Protein AF-A0A834X179-F1 (afdb_monomer)

Sequence (127 aa):
MIPSTNSPSVPFFPQCVNWLLDNQLFDGSWGLPDCHPLLLKDALLSTSACVLALKQWGLGEEQINRGLRFIESNIASAYDENQHSPIGFDIVFPSLVESLQSLGINLSLGATSLEAMIYKREMEIRR

Nearest PDB structures (foldseek):
  7wat-assembly1_B  TM=8.985E-01  e=4.724E-07  Selaginella moellendorffii
  7y47-assembly1_B  TM=8.924E-01  e=1.193E-06  Selaginella moellendorffii
  5cwb-assembly1_A  TM=2.627E-01  e=9.469E-01  synthetic construct
  6vfi-assembly1_A  TM=3.237E-01  e=3.256E+00  synthetic construct

Mean predicted aligned error: 3.5 Å

Foldseek 3Di:
DDADPVDNLHHPCVVVLVCLLVQQDPQLWDDDPPDDPLAVLVRLLRLLVSLLVCLSNVHDPVSNVSSLVSCLVCVVSLVDPSRDHDPCSLQRVLVSQVSCVVSVRHHPDDPVRSVVSVVSNVVVVVD

Radius of gyration: 14.83 Å; Cα contacts (8 Å, |Δi|>4): 139; chains: 1; bounding box: 35×31×38 Å

pLDDT: mean 93.31, std 5.03, range [73.06, 98.62]

InterPro domains:
  IPR008930 Terpenoid cyclases/protein prenyltransferase alpha-alpha toroid [SSF48239] (9-76)
  IPR050148 Terpene synthase-like [PTHR31739] (1-127)

Structure (mmCIF, N/CA/C/O backbone):
data_AF-A0A834X179-F1
#
_entry.id   AF-A0A834X179-F1
#
loop_
_atom_site.group_PDB
_atom_site.id
_atom_site.type_symbol
_atom_site.label_atom_id
_atom_site.label_alt_id
_atom_site.label_comp_id
_atom_site.label_asym_id
_atom_site.label_entity_id
_atom_site.label_seq_id
_atom_site.pdbx_PDB_ins_code
_atom_site.Cartn_x
_atom_site.Cartn_y
_atom_site.Cartn_z
_atom_site.occupancy
_atom_site.B_iso_or_equiv
_atom_site.auth_seq_id
_atom_site.auth_comp_id
_atom_site.auth_asym_id
_atom_site.auth_atom_id
_atom_site.pdbx_PDB_model_num
ATOM 1 N N . MET A 1 1 ? 12.853 -0.694 -2.573 1.00 88.81 1 MET A N 1
ATOM 2 C CA . MET A 1 1 ? 12.816 -1.029 -4.016 1.00 88.81 1 MET A CA 1
ATOM 3 C C . MET A 1 1 ? 14.235 -0.949 -4.544 1.00 88.81 1 MET A C 1
ATOM 5 O O . MET A 1 1 ? 14.906 0.018 -4.215 1.00 88.81 1 MET A O 1
ATOM 9 N N . ILE A 1 2 ? 14.719 -1.969 -5.257 1.00 94.06 2 ILE A N 1
ATOM 10 C CA . ILE A 1 2 ? 16.140 -2.071 -5.634 1.00 94.06 2 ILE A CA 1
ATOM 11 C C . ILE A 1 2 ? 16.257 -1.917 -7.157 1.00 94.06 2 ILE A C 1
ATOM 13 O O . ILE A 1 2 ? 15.738 -2.782 -7.866 1.00 94.06 2 ILE A O 1
ATOM 17 N N . PRO A 1 3 ? 16.885 -0.842 -7.665 1.00 94.69 3 PRO A N 1
ATOM 18 C CA . PRO A 1 3 ? 17.102 -0.651 -9.095 1.00 94.69 3 PRO A CA 1
ATOM 19 C C . PRO A 1 3 ? 18.199 -1.561 -9.642 1.00 94.69 3 PRO A C 1
ATOM 21 O O . PRO A 1 3 ? 19.140 -1.925 -8.936 1.00 94.69 3 PRO A O 1
ATOM 24 N N . SER A 1 4 ? 18.083 -1.911 -10.920 1.00 94.50 4 SER A N 1
ATOM 25 C CA . SER A 1 4 ? 19.128 -2.606 -11.662 1.00 94.50 4 SER A CA 1
ATOM 26 C C . SER A 1 4 ? 20.391 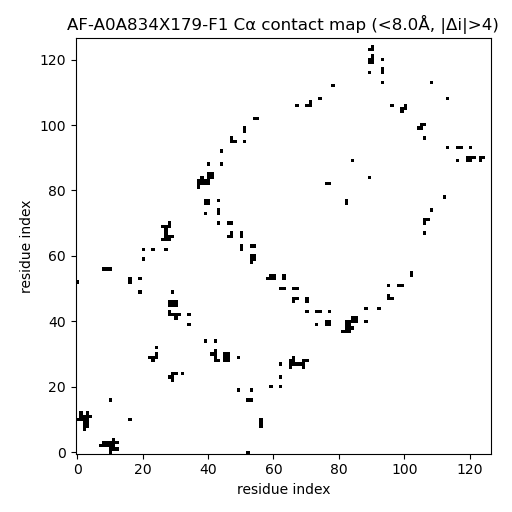-1.747 -11.742 1.00 94.50 4 SER A C 1
ATOM 28 O O . SER A 1 4 ? 20.321 -0.532 -11.927 1.00 94.50 4 SER A O 1
ATOM 30 N N . THR A 1 5 ? 21.563 -2.383 -11.675 1.00 93.19 5 THR A N 1
ATOM 31 C CA . THR A 1 5 ? 22.857 -1.701 -11.854 1.00 93.19 5 THR A CA 1
ATOM 32 C C . THR A 1 5 ? 23.014 -1.114 -13.254 1.00 93.19 5 THR A C 1
ATOM 34 O O . THR A 1 5 ? 23.768 -0.164 -13.438 1.00 93.19 5 THR A O 1
ATOM 37 N N . ASN A 1 6 ? 22.305 -1.678 -14.236 1.00 90.81 6 ASN A N 1
ATOM 38 C CA . ASN A 1 6 ? 22.414 -1.297 -15.643 1.00 90.81 6 ASN A CA 1
ATOM 39 C C . ASN A 1 6 ? 21.366 -0.252 -16.050 1.00 90.81 6 ASN A C 1
ATOM 41 O O . ASN A 1 6 ? 21.575 0.472 -17.019 1.00 90.81 6 ASN A O 1
ATOM 45 N N . SER A 1 7 ? 20.233 -0.186 -15.341 1.00 90.56 7 SER A N 1
ATOM 46 C CA . SER A 1 7 ? 19.175 0.791 -15.601 1.00 90.56 7 SER A CA 1
ATOM 47 C C . SER A 1 7 ? 18.391 1.115 -14.323 1.00 90.56 7 SER A C 1
ATOM 49 O O . SER A 1 7 ? 17.695 0.238 -13.803 1.00 90.56 7 SER A O 1
ATOM 51 N N . PRO A 1 8 ? 18.420 2.372 -13.842 1.00 89.62 8 PRO A N 1
ATOM 52 C CA . PRO A 1 8 ? 17.687 2.785 -12.646 1.00 89.62 8 PRO A CA 1
ATOM 53 C C . PRO A 1 8 ? 16.164 2.643 -12.741 1.00 89.62 8 PRO A C 1
ATOM 55 O O . PRO A 1 8 ? 15.496 2.612 -11.712 1.00 89.62 8 PRO A O 1
ATOM 58 N N . SER A 1 9 ? 15.612 2.563 -13.955 1.00 88.25 9 SER A N 1
ATOM 59 C CA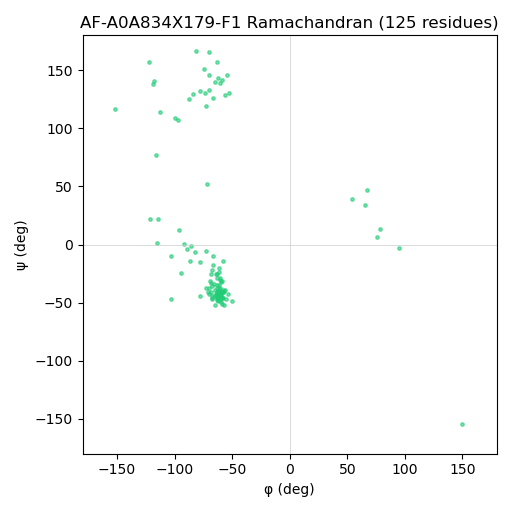 . SER A 1 9 ? 14.171 2.431 -14.205 1.00 88.25 9 SER A CA 1
ATOM 60 C C . SER A 1 9 ? 13.663 0.988 -14.183 1.00 88.25 9 SER A C 1
ATOM 62 O O . SER A 1 9 ? 12.472 0.761 -14.373 1.00 88.25 9 SER A O 1
ATOM 64 N N . VAL A 1 10 ? 14.544 0.007 -13.972 1.00 92.38 10 VAL A N 1
ATOM 65 C CA . VAL A 1 10 ? 14.204 -1.421 -14.012 1.00 92.38 10 VAL A CA 1
ATOM 66 C C . VAL A 1 10 ? 14.482 -2.049 -12.645 1.00 92.38 10 VAL A C 1
ATOM 68 O O . VAL A 1 10 ? 15.531 -1.766 -12.059 1.00 92.38 10 VAL A O 1
ATOM 71 N N . PRO A 1 11 ? 13.604 -2.926 -12.126 1.00 95.88 11 PRO A N 1
ATOM 72 C CA . PRO A 1 11 ? 13.870 -3.639 -10.882 1.00 95.88 11 PRO A CA 1
ATOM 73 C C . PRO A 1 11 ? 15.06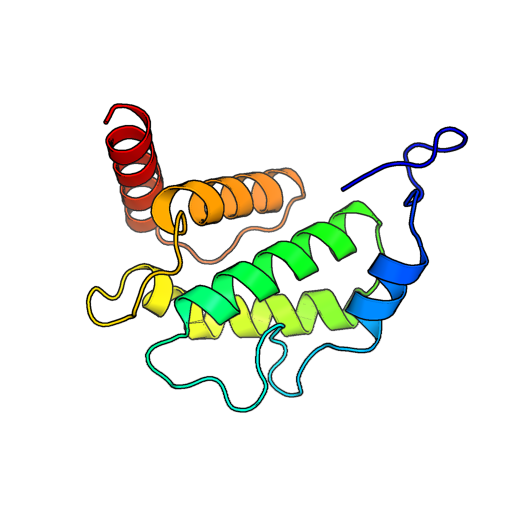4 -4.589 -11.028 1.00 95.88 11 PRO A C 1
ATOM 75 O O . PRO A 1 11 ? 15.188 -5.308 -12.016 1.00 95.88 11 PRO A O 1
ATOM 78 N N . PHE A 1 12 ? 15.912 -4.657 -10.000 1.00 96.56 12 PHE A N 1
ATOM 79 C CA . PHE A 1 12 ? 16.983 -5.657 -9.921 1.00 96.56 12 PHE A CA 1
ATOM 80 C C . PHE A 1 12 ? 16.421 -7.085 -9.803 1.00 96.56 12 PHE A C 1
ATOM 82 O O . PHE A 1 12 ? 16.991 -8.028 -10.343 1.00 96.56 12 PHE A O 1
ATOM 89 N N . PHE A 1 13 ? 15.278 -7.234 -9.124 1.00 96.31 13 PHE A N 1
ATOM 90 C CA . PHE A 1 13 ? 14.572 -8.504 -8.928 1.00 96.31 13 PHE A CA 1
ATOM 91 C C . PHE A 1 13 ? 13.193 -8.471 -9.616 1.00 96.31 13 PHE A C 1
ATOM 93 O O . PHE A 1 13 ? 12.177 -8.278 -8.939 1.00 96.31 13 PHE A O 1
ATOM 100 N N . PRO A 1 14 ? 13.119 -8.620 -10.953 1.00 95.00 14 PRO A N 1
ATOM 101 C CA . PRO A 1 14 ? 11.859 -8.533 -11.699 1.00 95.00 14 PRO A CA 1
ATOM 102 C C . PRO A 1 14 ? 10.826 -9.582 -11.266 1.00 95.00 14 PRO A C 1
ATOM 104 O O . PRO A 1 14 ? 9.631 -9.304 -11.266 1.00 95.00 14 PRO A O 1
ATOM 107 N N . GLN A 1 15 ? 11.269 -10.754 -10.810 1.00 97.25 15 GLN A N 1
ATOM 108 C CA . GLN A 1 15 ? 10.399 -11.810 -10.295 1.00 97.25 15 GLN A CA 1
ATOM 109 C C . GLN A 1 15 ? 9.566 -11.369 -9.083 1.00 97.25 15 GLN A C 1
ATOM 111 O O . GLN A 1 15 ? 8.428 -11.804 -8.943 1.00 97.25 15 GLN A O 1
ATOM 116 N N . CYS A 1 16 ? 10.091 -10.474 -8.238 1.00 97.44 16 CYS A N 1
ATOM 117 C CA . CYS A 1 16 ? 9.333 -9.945 -7.105 1.00 97.44 16 CYS A CA 1
ATOM 118 C C . CYS A 1 16 ? 8.206 -9.027 -7.585 1.00 97.44 16 CYS A C 1
ATOM 120 O O . CYS A 1 16 ? 7.122 -9.046 -7.019 1.00 97.44 16 CYS A O 1
ATOM 122 N N . VAL A 1 17 ? 8.448 -8.244 -8.641 1.00 97.00 17 VAL A N 1
ATOM 123 C CA . VAL A 1 17 ? 7.425 -7.365 -9.225 1.00 97.00 17 VAL A CA 1
ATOM 124 C C . VAL A 1 17 ? 6.357 -8.185 -9.945 1.00 97.00 17 VAL A C 1
ATOM 126 O O . VAL A 1 17 ? 5.175 -7.916 -9.764 1.00 97.00 17 VAL A O 1
ATOM 129 N N . ASN A 1 18 ? 6.749 -9.230 -10.678 1.00 97.88 18 ASN A N 1
ATOM 130 C CA . ASN A 1 18 ? 5.796 -10.163 -11.285 1.00 97.88 18 ASN A CA 1
ATOM 131 C C . ASN A 1 18 ? 4.921 -10.836 -10.222 1.00 97.88 18 ASN A C 1
ATOM 133 O O . ASN A 1 18 ? 3.708 -10.894 -10.376 1.00 97.88 18 ASN A O 1
ATOM 137 N N . TRP A 1 19 ? 5.509 -11.243 -9.092 1.00 98.19 19 TRP A N 1
ATOM 138 C CA . TRP A 1 19 ? 4.733 -11.788 -7.982 1.00 98.19 19 TRP A CA 1
ATOM 139 C C . TRP A 1 19 ? 3.669 -10.799 -7.483 1.00 98.19 19 TRP A C 1
ATOM 141 O O . TRP A 1 19 ? 2.533 -11.206 -7.255 1.00 98.19 19 TRP A O 1
ATOM 151 N N . LEU A 1 20 ? 3.982 -9.500 -7.380 1.00 98.12 20 LEU A N 1
ATOM 152 C CA . LEU A 1 20 ? 2.980 -8.490 -7.015 1.00 98.12 20 LEU A CA 1
ATOM 153 C C . LEU A 1 20 ? 1.822 -8.438 -8.018 1.00 98.12 20 LEU A C 1
ATOM 155 O O . LEU A 1 20 ? 0.670 -8.379 -7.595 1.00 98.12 20 LEU A O 1
ATOM 159 N N . LEU A 1 21 ? 2.120 -8.478 -9.320 1.00 98.31 21 LEU A N 1
ATOM 160 C CA . LEU A 1 21 ? 1.109 -8.449 -10.382 1.00 98.31 21 LEU A CA 1
ATOM 161 C C . LEU A 1 21 ? 0.166 -9.659 -10.313 1.00 98.31 21 LEU A C 1
ATOM 163 O O . LEU A 1 21 ? -1.042 -9.498 -10.480 1.00 98.31 21 LEU A O 1
ATOM 167 N N . ASP A 1 22 ? 0.712 -10.838 -10.013 1.00 98.12 22 ASP A N 1
ATOM 168 C CA . ASP A 1 22 ? -0.019 -12.108 -10.057 1.00 98.12 22 ASP A CA 1
ATOM 169 C C . ASP A 1 22 ? -0.774 -12.443 -8.755 1.00 98.12 22 ASP A C 1
ATOM 171 O O . ASP A 1 22 ? -1.608 -13.347 -8.749 1.00 98.12 22 ASP A O 1
ATOM 175 N N . ASN A 1 23 ? -0.494 -11.747 -7.643 1.00 97.88 23 ASN A N 1
ATOM 176 C CA . ASN A 1 23 ? -0.979 -12.125 -6.302 1.00 97.88 23 ASN A CA 1
ATOM 177 C C . ASN A 1 23 ? -1.836 -11.045 -5.614 1.00 97.88 23 ASN A C 1
ATOM 179 O O . ASN A 1 23 ? -1.962 -11.045 -4.389 1.00 97.88 23 ASN A O 1
ATOM 183 N N . GLN A 1 24 ? -2.438 -10.127 -6.377 1.00 98.50 24 GLN A N 1
ATOM 184 C CA . GLN A 1 24 ? -3.453 -9.221 -5.829 1.00 98.50 24 GLN A CA 1
ATOM 185 C C . GLN A 1 24 ? -4.740 -9.991 -5.503 1.00 98.50 24 GLN A C 1
ATOM 187 O O . GLN A 1 24 ? -5.256 -10.735 -6.341 1.00 98.50 24 GLN A O 1
ATOM 192 N N . LEU A 1 25 ? -5.307 -9.765 -4.318 1.00 97.94 25 LEU A N 1
ATOM 193 C CA . LEU A 1 25 ? -6.575 -10.368 -3.911 1.00 97.94 25 LEU A CA 1
ATOM 194 C C . LEU A 1 25 ? -7.758 -9.790 -4.703 1.00 97.94 25 LEU A C 1
ATOM 196 O O . LEU A 1 25 ? -7.660 -8.769 -5.392 1.00 97.94 25 LEU A O 1
ATOM 200 N N . PHE A 1 26 ? -8.908 -10.464 -4.637 1.00 96.19 26 PHE A N 1
ATOM 201 C CA . PHE A 1 26 ? -10.099 -10.077 -5.401 1.00 96.19 26 PHE A CA 1
ATOM 202 C C . PHE A 1 26 ? -10.617 -8.678 -5.025 1.00 96.19 26 PHE A C 1
ATOM 204 O O . PHE A 1 26 ? -10.985 -7.898 -5.906 1.00 96.19 26 PHE A O 1
ATOM 211 N N . ASP A 1 27 ? -10.558 -8.328 -3.742 1.00 95.88 27 ASP A N 1
ATOM 212 C CA . ASP A 1 27 ? -10.954 -7.020 -3.208 1.00 95.88 27 ASP A CA 1
ATOM 213 C C . ASP A 1 27 ? -9.974 -5.879 -3.549 1.00 95.88 27 ASP A C 1
ATOM 215 O O . ASP A 1 27 ? -10.271 -4.714 -3.292 1.00 95.88 27 ASP A O 1
ATOM 219 N N . GLY A 1 28 ? -8.834 -6.198 -4.172 1.00 97.69 28 GLY A N 1
ATOM 220 C CA . GLY A 1 28 ? -7.793 -5.245 -4.551 1.00 97.69 28 GLY A CA 1
ATOM 221 C C . GLY A 1 28 ? -6.654 -5.115 -3.539 1.00 97.69 28 GLY A C 1
ATOM 222 O O . GLY A 1 28 ? -5.689 -4.404 -3.821 1.00 97.69 28 GLY A O 1
ATOM 223 N N . SER A 1 29 ? -6.717 -5.797 -2.398 1.00 98.00 29 SER A N 1
ATOM 224 C CA . SER A 1 29 ? -5.651 -5.762 -1.398 1.00 98.00 29 SER A CA 1
ATOM 225 C C . SER A 1 29 ? -4.488 -6.708 -1.720 1.00 98.00 29 SER A C 1
ATOM 227 O O . SER A 1 29 ? -4.580 -7.594 -2.575 1.00 98.00 29 SER A O 1
ATOM 229 N N . TRP A 1 30 ? -3.376 -6.518 -1.009 1.00 98.06 30 TRP A N 1
ATOM 230 C CA . TRP A 1 30 ? -2.342 -7.534 -0.814 1.00 98.06 30 TRP A CA 1
ATOM 231 C C . TRP A 1 30 ? -2.234 -7.841 0.674 1.00 98.06 30 TRP A C 1
ATOM 233 O O . TRP A 1 30 ? -2.295 -6.934 1.503 1.00 98.06 30 TRP A O 1
ATOM 243 N N . GLY A 1 31 ? -2.039 -9.114 1.001 1.00 93.56 31 GLY A N 1
ATOM 244 C CA . GLY A 1 31 ? -1.949 -9.596 2.373 1.00 93.56 31 GLY A CA 1
ATOM 245 C C . GLY A 1 31 ? -2.453 -11.028 2.475 1.00 93.56 31 GLY A C 1
ATOM 246 O O . GLY A 1 31 ? -2.423 -11.783 1.500 1.00 93.56 31 GLY A O 1
ATOM 247 N N . LEU A 1 32 ? -2.923 -11.400 3.662 1.00 89.62 32 LEU A N 1
ATOM 248 C CA . LEU A 1 32 ? -3.543 -12.701 3.881 1.00 89.62 32 LEU A CA 1
ATOM 249 C C . LEU A 1 32 ? -4.945 -12.744 3.246 1.00 89.62 32 LEU A C 1
ATOM 251 O O . LEU A 1 32 ? -5.751 -11.851 3.521 1.00 89.62 32 LEU A O 1
ATOM 255 N N . PRO A 1 33 ? -5.266 -13.778 2.443 1.00 88.44 33 PRO A N 1
ATOM 256 C CA . PRO A 1 33 ? -6.646 -14.062 2.062 1.00 88.44 33 PRO A CA 1
ATOM 257 C C . PRO A 1 33 ? -7.527 -14.208 3.307 1.00 88.44 33 PRO A C 1
ATOM 259 O O . PRO A 1 33 ? -7.062 -14.706 4.333 1.00 88.44 33 PRO A O 1
ATOM 262 N N . ASP A 1 34 ? -8.786 -13.775 3.213 1.00 84.88 34 ASP A N 1
ATOM 263 C CA . ASP A 1 34 ? -9.758 -13.827 4.315 1.00 84.88 34 ASP A CA 1
ATOM 264 C C . ASP A 1 34 ? -9.257 -13.144 5.605 1.00 84.88 34 ASP A C 1
ATOM 266 O O . ASP A 1 34 ? -9.475 -13.620 6.723 1.00 84.88 34 ASP A O 1
ATOM 270 N N . CYS A 1 35 ? -8.556 -12.014 5.440 1.00 84.56 35 CYS A N 1
ATOM 271 C CA . CYS A 1 35 ? -8.006 -11.230 6.539 1.00 84.56 35 CYS A CA 1
ATOM 272 C C . CYS A 1 35 ? -9.085 -10.891 7.578 1.00 84.56 35 CYS A C 1
ATOM 274 O O . CYS A 1 35 ? -10.166 -10.392 7.252 1.00 84.56 35 CYS A O 1
ATOM 276 N N . HIS A 1 36 ? -8.782 -11.149 8.853 1.00 89.94 36 HIS A N 1
ATOM 277 C CA . HIS A 1 36 ? -9.709 -10.862 9.940 1.00 89.94 36 HIS A CA 1
ATOM 278 C C . HIS A 1 36 ? -10.031 -9.352 9.982 1.00 89.94 36 HIS A C 1
ATOM 280 O O . HIS A 1 36 ? -9.103 -8.546 9.898 1.00 89.94 36 HIS A O 1
ATOM 286 N N . PRO A 1 37 ? -11.290 -8.927 10.217 1.00 88.69 37 PRO A N 1
ATOM 287 C CA . PRO A 1 37 ? -11.676 -7.506 10.203 1.00 88.69 37 PRO A CA 1
ATOM 288 C C . PRO A 1 37 ? -10.928 -6.588 11.187 1.00 88.69 37 PRO A C 1
ATOM 290 O O . PRO A 1 37 ? -11.012 -5.370 11.074 1.00 88.69 37 PRO A O 1
ATOM 293 N N . LEU A 1 38 ? -10.215 -7.158 12.165 1.00 93.00 38 LEU A N 1
ATOM 294 C CA . LEU A 1 38 ? -9.370 -6.432 13.132 1.00 93.00 38 LEU A CA 1
ATOM 295 C C . LEU A 1 38 ? -7.904 -6.275 12.688 1.00 93.00 38 LEU A C 1
ATOM 297 O O . LEU A 1 38 ? -7.092 -5.738 13.441 1.00 93.00 38 LEU A O 1
ATOM 301 N N . LEU A 1 39 ? -7.551 -6.780 11.505 1.00 93.56 39 LEU A N 1
ATOM 302 C CA . LEU A 1 39 ? -6.202 -6.765 10.936 1.00 93.56 39 LEU A CA 1
ATOM 303 C C . LEU A 1 39 ? -6.124 -5.888 9.675 1.00 93.56 39 LEU A C 1
ATOM 305 O O . LEU A 1 39 ? -5.212 -6.034 8.863 1.00 93.56 39 LEU A O 1
ATOM 309 N N . LEU A 1 40 ? -7.046 -4.934 9.505 1.00 95.00 40 LEU A N 1
ATOM 310 C CA . LEU A 1 40 ? -7.072 -4.076 8.316 1.00 95.00 40 LEU A CA 1
ATOM 311 C C . LEU A 1 40 ? -5.833 -3.182 8.210 1.00 95.00 40 LEU A C 1
ATOM 313 O O . LEU A 1 40 ? -5.431 -2.837 7.103 1.00 95.00 40 LEU A O 1
ATOM 317 N N . LYS A 1 41 ? -5.170 -2.858 9.327 1.00 95.50 41 LYS A N 1
ATOM 318 C CA . LYS A 1 41 ? -3.876 -2.153 9.311 1.00 95.50 41 LYS A CA 1
ATOM 319 C C . LYS A 1 41 ? -2.789 -2.944 8.579 1.00 95.50 41 LYS A C 1
ATOM 321 O O . LYS A 1 41 ? -1.992 -2.345 7.863 1.00 95.50 41 LYS A O 1
ATOM 326 N N . ASP A 1 42 ? -2.772 -4.270 8.706 1.00 95.19 42 ASP A N 1
ATOM 327 C CA . ASP A 1 42 ? -1.823 -5.122 7.979 1.00 95.19 42 ASP A CA 1
ATOM 328 C C . ASP A 1 42 ? -2.102 -5.108 6.470 1.00 95.19 42 ASP A C 1
ATOM 330 O O . ASP A 1 42 ? -1.204 -4.845 5.665 1.00 95.19 42 ASP A O 1
ATOM 334 N N . ALA A 1 43 ? -3.373 -5.269 6.089 1.00 96.38 43 ALA A N 1
ATOM 335 C CA . ALA A 1 43 ? -3.797 -5.205 4.694 1.00 96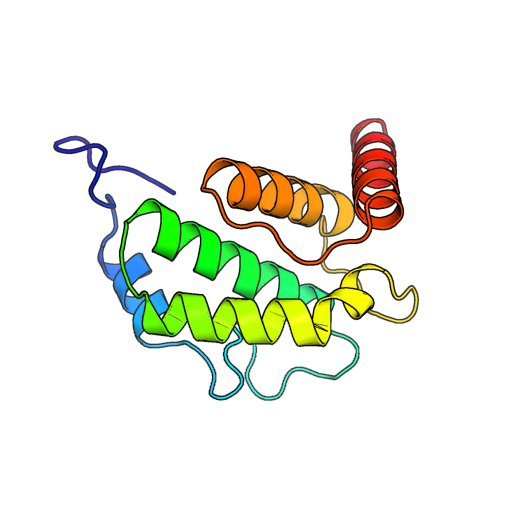.38 43 ALA A CA 1
ATOM 336 C C . ALA A 1 43 ? -3.533 -3.822 4.073 1.00 96.38 43 ALA A C 1
ATOM 338 O O . ALA A 1 43 ? -3.042 -3.732 2.948 1.00 96.38 43 ALA A O 1
ATOM 339 N N . LEU A 1 44 ? -3.790 -2.729 4.800 1.00 96.38 44 LEU A N 1
ATOM 340 C CA . LEU A 1 44 ? -3.480 -1.364 4.363 1.00 96.38 44 LEU A CA 1
ATOM 341 C C . LEU A 1 44 ? -1.980 -1.166 4.136 1.00 96.38 44 LEU A C 1
ATOM 343 O O . LEU A 1 44 ? -1.590 -0.574 3.125 1.00 96.38 44 LEU A O 1
ATOM 347 N N . LEU A 1 45 ? -1.146 -1.665 5.051 1.00 96.88 45 LEU A N 1
ATOM 348 C CA . LEU A 1 45 ? 0.305 -1.542 4.966 1.00 96.88 45 LEU A CA 1
ATOM 349 C C . LEU A 1 45 ? 0.847 -2.300 3.749 1.00 96.88 45 LEU A C 1
ATOM 351 O O . LEU A 1 45 ? 1.541 -1.716 2.912 1.00 96.88 45 LEU A O 1
ATOM 355 N N . SER A 1 46 ? 0.469 -3.571 3.622 1.00 97.25 46 SER A N 1
ATOM 356 C CA . SER A 1 46 ? 0.850 -4.441 2.508 1.00 97.25 46 SER A CA 1
ATOM 357 C C . SER A 1 46 ? 0.381 -3.875 1.166 1.00 97.25 46 SER A C 1
ATOM 359 O O . SER A 1 46 ? 1.188 -3.707 0.251 1.00 97.25 46 SER A O 1
ATOM 361 N N . THR A 1 47 ? -0.890 -3.482 1.058 1.00 98.19 47 THR A N 1
ATOM 362 C CA . THR A 1 47 ? -1.460 -2.911 -0.173 1.00 98.19 47 THR A CA 1
ATOM 363 C C . THR A 1 47 ? -0.766 -1.609 -0.568 1.00 98.19 47 THR A C 1
ATOM 365 O O . THR A 1 47 ? -0.387 -1.447 -1.727 1.00 98.19 47 THR A O 1
ATOM 368 N N . SER A 1 48 ? -0.519 -0.703 0.384 1.00 97.62 48 SER A N 1
ATOM 369 C CA . SER A 1 48 ? 0.175 0.564 0.108 1.00 97.62 48 SER A CA 1
ATOM 370 C C . SER A 1 48 ? 1.606 0.339 -0.377 1.00 97.62 48 SER A C 1
ATOM 372 O O . SER A 1 48 ? 2.041 0.986 -1.329 1.00 97.62 48 SER A O 1
ATOM 374 N N . ALA A 1 49 ? 2.332 -0.610 0.222 1.00 97.94 49 ALA A N 1
ATOM 375 C CA . ALA A 1 49 ? 3.681 -0.958 -0.214 1.00 97.94 49 ALA A CA 1
ATOM 376 C C . ALA A 1 49 ? 3.697 -1.561 -1.631 1.00 97.94 49 ALA A C 1
ATOM 378 O O . ALA A 1 49 ? 4.573 -1.228 -2.432 1.00 97.94 49 ALA A O 1
ATOM 379 N N . CYS A 1 50 ? 2.715 -2.405 -1.964 1.00 98.44 50 CYS A N 1
ATOM 380 C CA . CYS A 1 50 ? 2.585 -3.006 -3.292 1.00 98.44 50 CYS A CA 1
ATOM 381 C C . CYS A 1 50 ? 2.245 -1.956 -4.357 1.00 98.44 50 CYS A C 1
ATOM 383 O O . CYS A 1 50 ? 2.903 -1.903 -5.396 1.00 98.44 50 CYS A O 1
ATOM 385 N N . VAL A 1 51 ? 1.287 -1.066 -4.074 1.00 98.44 51 VAL A N 1
ATOM 386 C CA . VAL A 1 51 ? 0.943 0.066 -4.950 1.00 98.44 51 VAL A CA 1
ATOM 387 C C . VAL A 1 51 ? 2.156 0.968 -5.173 1.00 98.44 51 VAL A C 1
ATOM 389 O O . VAL A 1 51 ? 2.452 1.315 -6.316 1.00 98.44 51 VAL A O 1
ATOM 392 N N . LEU A 1 52 ? 2.894 1.302 -4.109 1.00 98.25 52 LEU A N 1
ATOM 393 C CA . LEU A 1 52 ? 4.116 2.101 -4.205 1.00 98.25 52 LEU A CA 1
ATOM 394 C C . LEU A 1 52 ? 5.148 1.431 -5.121 1.00 98.25 52 LEU A C 1
ATOM 396 O O . LEU A 1 52 ? 5.716 2.086 -5.994 1.00 98.25 52 LEU A O 1
ATOM 400 N N . ALA A 1 53 ? 5.361 0.123 -4.956 1.00 97.75 53 ALA A N 1
ATOM 401 C CA . ALA A 1 53 ? 6.304 -0.642 -5.763 1.00 97.75 53 ALA A CA 1
ATOM 402 C C . ALA A 1 53 ? 5.923 -0.686 -7.244 1.00 97.75 53 ALA A C 1
ATOM 404 O O . ALA A 1 53 ? 6.764 -0.425 -8.104 1.00 97.75 53 ALA A O 1
ATOM 405 N N . LEU A 1 54 ? 4.661 -0.980 -7.548 1.00 97.81 54 LEU A N 1
ATOM 406 C CA . LEU A 1 54 ? 4.155 -1.009 -8.918 1.00 97.81 54 LEU A CA 1
ATOM 407 C C . LEU A 1 54 ? 4.238 0.375 -9.575 1.00 97.81 54 LEU A C 1
ATOM 409 O O . LEU A 1 54 ? 4.716 0.499 -10.705 1.00 97.81 54 LEU A O 1
ATOM 413 N N . LYS A 1 55 ? 3.874 1.432 -8.835 1.00 97.12 55 LYS A N 1
ATOM 414 C CA . LYS A 1 55 ? 3.959 2.815 -9.312 1.00 97.12 55 LYS A CA 1
ATOM 415 C C . LYS A 1 55 ? 5.395 3.231 -9.617 1.00 97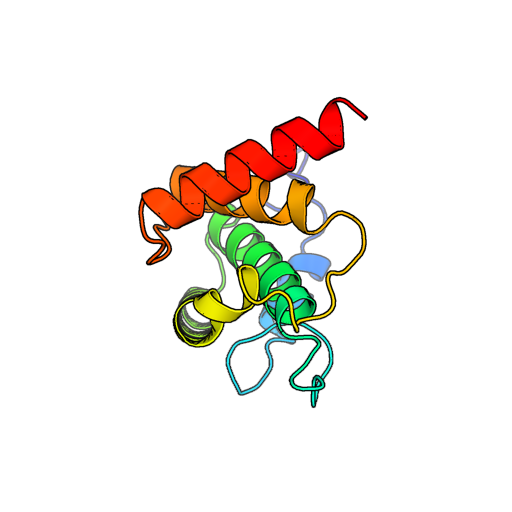.12 55 LYS A C 1
ATOM 417 O O . LYS A 1 55 ? 5.626 3.827 -10.666 1.00 97.12 55 LYS A O 1
ATOM 422 N N . GLN A 1 56 ? 6.349 2.896 -8.745 1.00 95.50 56 GLN A N 1
ATOM 423 C CA . GLN A 1 56 ? 7.769 3.212 -8.932 1.00 95.50 56 GLN A CA 1
ATOM 424 C C . GLN A 1 56 ? 8.325 2.638 -10.239 1.00 95.50 56 GLN A C 1
ATOM 426 O O . GLN A 1 56 ? 9.127 3.290 -10.904 1.00 95.50 56 GLN A O 1
ATOM 431 N N . TRP A 1 57 ? 7.917 1.419 -10.597 1.00 95.94 57 TRP A N 1
ATOM 432 C CA . TRP A 1 57 ? 8.379 0.751 -11.815 1.00 95.94 57 TRP A CA 1
ATOM 433 C C . TRP A 1 57 ? 7.517 1.049 -13.045 1.00 95.94 57 TRP A C 1
ATOM 435 O O . TRP A 1 57 ? 7.861 0.606 -14.136 1.00 95.94 57 TRP A O 1
ATOM 445 N N . GLY A 1 58 ? 6.420 1.798 -12.896 1.00 95.31 58 GLY A N 1
ATOM 446 C CA . GLY A 1 58 ? 5.507 2.116 -13.995 1.00 95.31 58 GLY A CA 1
ATOM 447 C C . GLY A 1 58 ? 4.776 0.890 -14.551 1.00 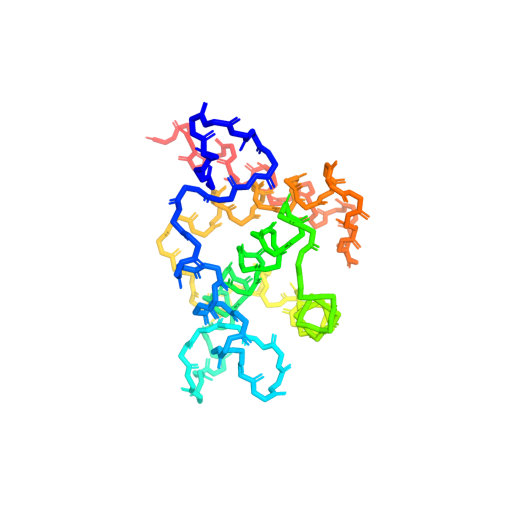95.31 58 GLY A C 1
ATOM 448 O O . GLY A 1 58 ? 4.542 0.814 -15.755 1.00 95.31 58 GLY A O 1
ATOM 449 N N . LEU A 1 59 ? 4.448 -0.081 -13.695 1.00 95.94 59 LEU A N 1
ATOM 450 C CA . LEU A 1 59 ? 3.817 -1.349 -14.074 1.00 95.94 59 LEU A CA 1
ATOM 451 C C . LEU A 1 59 ? 2.489 -1.547 -13.335 1.00 95.94 59 LEU A C 1
ATOM 453 O O . LEU A 1 59 ? 2.287 -0.997 -12.258 1.00 95.94 59 LEU A O 1
ATOM 457 N N . GLY A 1 60 ? 1.601 -2.372 -13.895 1.00 96.50 60 GLY A N 1
ATOM 458 C CA . GLY A 1 60 ? 0.394 -2.834 -13.201 1.00 96.50 60 GLY A CA 1
ATOM 459 C C . GLY A 1 60 ? -0.638 -1.745 -12.910 1.00 96.50 60 GLY A C 1
ATOM 460 O O . GLY A 1 60 ? -1.124 -1.650 -11.788 1.00 96.50 60 GLY A O 1
ATOM 461 N N . GLU A 1 61 ? -0.970 -0.904 -13.893 1.00 98.06 61 GLU A N 1
ATOM 462 C CA . GLU A 1 61 ? -1.929 0.200 -13.717 1.00 98.06 61 GLU A CA 1
ATOM 463 C C . GLU A 1 61 ? -3.302 -0.274 -13.207 1.00 98.06 61 GLU A C 1
ATOM 465 O O . GLU A 1 61 ? -3.891 0.347 -12.321 1.00 98.06 61 GLU A O 1
ATOM 470 N N . GLU A 1 62 ? -3.791 -1.415 -13.696 1.00 98.19 62 GLU A N 1
ATOM 471 C CA . GLU A 1 62 ? -5.033 -2.017 -13.206 1.00 98.19 62 GLU A CA 1
ATOM 472 C C . GLU A 1 62 ? -4.926 -2.415 -11.726 1.00 98.19 62 GLU A C 1
ATOM 474 O O . GLU A 1 62 ? -5.806 -2.091 -10.922 1.00 98.19 62 GLU A O 1
ATOM 479 N N . GLN A 1 63 ? -3.826 -3.073 -11.355 1.00 98.62 63 GLN A N 1
ATOM 480 C CA . GLN A 1 63 ? -3.547 -3.505 -9.990 1.00 98.62 63 GLN A CA 1
ATOM 481 C C . GLN A 1 63 ? -3.427 -2.299 -9.051 1.00 98.62 63 GLN A C 1
ATOM 483 O O . GLN A 1 63 ? -4.015 -2.304 -7.968 1.00 98.62 63 GLN A O 1
ATOM 488 N N . ILE A 1 64 ? -2.755 -1.232 -9.494 1.00 98.50 64 ILE A N 1
ATOM 489 C CA . ILE A 1 64 ? -2.672 0.048 -8.782 1.00 98.50 64 ILE A CA 1
ATOM 490 C C . ILE A 1 64 ? -4.076 0.605 -8.535 1.00 98.50 64 ILE A C 1
ATOM 492 O O . ILE A 1 64 ? -4.428 0.875 -7.391 1.00 98.50 64 ILE A O 1
ATOM 496 N N . ASN A 1 65 ? -4.912 0.719 -9.569 1.00 98.25 65 ASN A N 1
ATOM 497 C CA . ASN A 1 65 ? -6.253 1.296 -9.444 1.00 98.25 65 ASN A CA 1
ATOM 498 C C . ASN A 1 65 ? -7.175 0.480 -8.525 1.00 98.25 65 ASN A C 1
ATOM 500 O O . ASN A 1 65 ? -8.023 1.036 -7.825 1.00 98.25 65 ASN A O 1
ATOM 504 N N . ARG A 1 66 ? -7.040 -0.849 -8.514 1.00 98.50 66 ARG A N 1
ATOM 505 C CA . ARG A 1 66 ? -7.761 -1.719 -7.571 1.00 98.50 66 ARG A CA 1
ATOM 506 C C . ARG A 1 66 ? -7.243 -1.554 -6.140 1.00 98.50 66 ARG A C 1
ATOM 508 O O . ARG A 1 66 ? -8.051 -1.416 -5.227 1.00 98.50 66 ARG A O 1
ATOM 515 N N . GLY A 1 67 ? -5.924 -1.482 -5.962 1.00 98.44 67 GLY A N 1
ATOM 516 C CA . GLY A 1 67 ? -5.292 -1.265 -4.660 1.00 98.44 67 GLY A CA 1
ATOM 517 C C . GLY A 1 67 ? -5.645 0.086 -4.049 1.00 98.44 67 GLY A C 1
ATOM 518 O O . GLY A 1 67 ? -5.965 0.158 -2.869 1.00 98.44 67 GLY A O 1
ATOM 519 N N . LEU A 1 68 ? -5.678 1.149 -4.855 1.00 98.00 68 LEU A N 1
ATOM 520 C CA . LEU A 1 68 ? -6.098 2.477 -4.404 1.00 98.00 68 LEU A CA 1
ATOM 521 C C . LEU A 1 68 ? -7.550 2.481 -3.927 1.00 98.00 68 LEU A C 1
ATOM 523 O O . LEU A 1 68 ? -7.816 2.964 -2.831 1.00 98.00 68 LEU A O 1
ATOM 527 N N . ARG A 1 69 ? -8.466 1.855 -4.677 1.00 97.56 69 ARG A N 1
ATOM 528 C CA . ARG A 1 69 ? -9.866 1.710 -4.248 1.00 97.56 69 ARG A CA 1
ATOM 529 C C . ARG A 1 69 ? -9.994 0.964 -2.920 1.00 97.56 69 ARG A C 1
ATOM 531 O O . ARG A 1 69 ? -10.794 1.365 -2.075 1.00 97.56 69 ARG A O 1
ATOM 538 N N . PHE A 1 70 ? -9.208 -0.096 -2.721 1.00 97.12 70 PHE A N 1
ATOM 539 C CA . PHE A 1 70 ? -9.165 -0.807 -1.444 1.00 97.12 70 PHE A CA 1
ATOM 540 C C . PHE A 1 70 ? -8.669 0.102 -0.312 1.00 97.12 70 PHE A C 1
ATOM 542 O O . PHE A 1 70 ? -9.311 0.173 0.736 1.00 97.12 70 PHE A O 1
ATOM 549 N N . ILE A 1 71 ? -7.555 0.811 -0.527 1.00 96.56 71 ILE A N 1
ATOM 550 C CA . ILE A 1 71 ? -6.971 1.719 0.467 1.00 96.56 71 ILE A CA 1
ATOM 551 C C . ILE A 1 71 ? -7.986 2.796 0.849 1.00 96.56 71 ILE A C 1
ATOM 553 O O . ILE A 1 71 ? -8.269 2.950 2.030 1.00 96.56 71 ILE A O 1
ATOM 557 N N . GLU A 1 72 ? -8.579 3.489 -0.122 1.00 94.75 72 GLU A N 1
ATOM 558 C CA . GLU A 1 72 ? -9.571 4.547 0.109 1.00 94.75 72 GLU A CA 1
ATOM 559 C C . GLU A 1 72 ? -10.786 4.042 0.893 1.00 94.75 72 GLU A C 1
ATOM 561 O O . GLU A 1 72 ? -11.241 4.705 1.824 1.00 94.75 72 GLU A O 1
ATOM 566 N N . SER A 1 73 ? -11.268 2.838 0.575 1.00 94.31 73 SER A N 1
ATOM 567 C CA . SER A 1 73 ? -12.424 2.239 1.254 1.00 94.31 73 SER A CA 1
ATOM 568 C C . SER A 1 73 ? -12.139 1.857 2.711 1.00 94.31 73 SER A C 1
ATOM 570 O O . SER A 1 73 ? -13.063 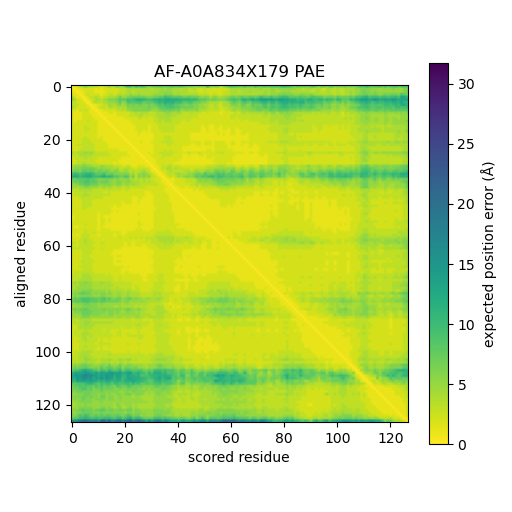1.809 3.518 1.00 94.31 73 SER A O 1
ATOM 572 N N . ASN A 1 74 ? -10.875 1.592 3.059 1.00 94.00 74 ASN A N 1
ATOM 573 C CA . ASN A 1 74 ? -10.477 1.082 4.376 1.00 94.00 74 ASN A CA 1
ATOM 574 C C . ASN A 1 74 ? -9.608 2.061 5.177 1.00 94.00 74 ASN A C 1
ATOM 576 O O . ASN A 1 74 ? -9.200 1.749 6.292 1.00 94.00 74 ASN A O 1
ATOM 580 N N . ILE A 1 75 ? -9.318 3.253 4.650 1.00 92.94 75 ILE A N 1
ATOM 581 C CA . ILE A 1 75 ? -8.316 4.161 5.223 1.00 92.94 75 ILE A CA 1
ATOM 582 C C . ILE A 1 75 ? -8.645 4.599 6.656 1.00 92.94 75 ILE A C 1
ATOM 584 O O . ILE A 1 75 ? -7.743 4.831 7.459 1.00 92.94 75 ILE A O 1
ATOM 588 N N . ALA A 1 76 ? -9.932 4.646 7.010 1.00 91.19 76 ALA A N 1
ATOM 589 C CA . ALA A 1 76 ? -10.389 4.944 8.365 1.00 91.19 76 ALA A CA 1
ATOM 590 C C . ALA A 1 76 ? -9.834 3.951 9.405 1.00 91.19 76 ALA A C 1
ATOM 592 O O . ALA A 1 76 ? -9.534 4.344 10.532 1.00 91.19 76 ALA A O 1
ATOM 593 N N . SER A 1 77 ? -9.609 2.690 9.021 1.00 92.06 77 SER A N 1
ATOM 594 C CA . SER A 1 77 ? -9.048 1.651 9.893 1.00 92.06 77 SER A CA 1
ATOM 595 C C . SER A 1 77 ? -7.594 1.914 10.295 1.00 92.06 77 SER A C 1
ATOM 597 O O . SER A 1 77 ? -7.134 1.365 11.295 1.00 92.06 77 SER A O 1
ATOM 599 N N . ALA A 1 78 ? -6.866 2.784 9.584 1.00 90.94 78 ALA A N 1
ATOM 600 C CA . ALA A 1 78 ? -5.534 3.219 10.008 1.00 90.94 78 ALA A CA 1
ATOM 601 C C . ALA A 1 78 ? -5.570 3.976 11.351 1.00 90.94 78 ALA A C 1
ATOM 603 O O . ALA A 1 78 ? -4.606 3.917 12.114 1.00 90.94 78 ALA A O 1
ATOM 604 N N . TYR A 1 79 ? -6.692 4.639 11.647 1.00 87.00 79 TYR A N 1
ATOM 605 C CA . TYR A 1 79 ? -6.898 5.479 12.832 1.00 87.00 79 TYR A CA 1
ATOM 606 C C . TYR A 1 79 ? -7.732 4.809 13.922 1.00 87.00 79 TYR A C 1
ATOM 608 O O . TYR A 1 79 ? -7.837 5.339 15.024 1.00 87.00 79 TYR A O 1
ATOM 616 N N . ASP A 1 80 ? -8.332 3.660 13.626 1.00 89.06 80 ASP A N 1
ATOM 617 C CA . ASP A 1 80 ? -9.153 2.929 14.581 1.00 89.06 80 ASP A CA 1
ATOM 618 C C . ASP A 1 80 ? -8.264 2.272 15.650 1.00 89.06 80 ASP A C 1
ATOM 620 O O . ASP A 1 80 ? -7.390 1.444 15.360 1.00 89.06 80 ASP A O 1
ATOM 624 N N . GLU A 1 81 ? -8.473 2.663 16.906 1.00 87.56 81 GLU A N 1
ATOM 625 C CA . GLU A 1 81 ? -7.762 2.123 18.068 1.00 87.56 81 GLU A CA 1
ATOM 626 C C . GLU A 1 81 ? -8.122 0.656 18.340 1.00 87.56 81 GLU A C 1
ATOM 628 O O . GLU A 1 81 ? -7.321 -0.069 18.928 1.00 87.56 81 GLU A O 1
ATOM 633 N N . ASN A 1 82 ? -9.280 0.188 17.859 1.00 91.50 82 ASN A N 1
ATOM 634 C CA . ASN A 1 82 ? -9.696 -1.209 17.991 1.00 91.50 82 ASN A CA 1
ATOM 635 C C . ASN A 1 82 ? -8.988 -2.134 16.989 1.00 91.50 82 ASN A C 1
ATOM 637 O O . ASN A 1 82 ? -9.009 -3.353 17.157 1.00 91.50 82 ASN A O 1
ATOM 641 N N . GLN A 1 83 ? -8.356 -1.579 15.949 1.00 93.88 83 GLN A N 1
ATOM 642 C CA . GLN A 1 83 ? -7.572 -2.354 14.989 1.00 93.88 83 GLN A CA 1
ATOM 643 C C . GLN A 1 83 ? -6.214 -2.714 15.576 1.00 93.88 83 GLN A C 1
ATOM 645 O O . GLN A 1 83 ? -5.472 -1.836 16.037 1.00 93.88 83 GLN A O 1
ATOM 650 N N . HIS A 1 84 ? -5.832 -3.984 15.462 1.00 93.19 84 HIS A N 1
ATOM 651 C CA . HIS A 1 84 ? -4.496 -4.415 15.843 1.00 93.19 84 HIS A CA 1
ATOM 652 C C . HIS A 1 84 ? -3.458 -3.801 14.901 1.00 93.19 84 HIS A C 1
ATOM 654 O O . HIS A 1 84 ? -3.543 -3.929 13.680 1.00 93.19 84 HIS A O 1
ATOM 660 N N . SER A 1 85 ? -2.467 -3.127 15.480 1.00 92.12 85 SER A N 1
ATOM 661 C CA . SER A 1 85 ? -1.360 -2.548 14.724 1.00 92.12 85 SER A CA 1
ATOM 662 C C . SER A 1 85 ? -0.242 -3.581 14.556 1.00 92.12 85 SER A C 1
ATOM 664 O O . SER A 1 85 ? 0.256 -4.085 15.569 1.00 92.12 85 SER A O 1
ATOM 666 N N . PRO A 1 86 ? 0.208 -3.881 13.321 1.00 92.19 86 PRO A N 1
ATOM 667 C CA . PRO A 1 86 ? 1.442 -4.630 13.136 1.00 92.19 86 PRO A CA 1
ATOM 668 C C . PRO A 1 86 ? 2.635 -3.834 13.688 1.00 92.19 86 PRO A C 1
ATOM 670 O O . PRO A 1 86 ? 2.588 -2.607 13.828 1.00 92.19 86 PRO A O 1
ATOM 673 N N . ILE A 1 87 ? 3.720 -4.538 14.019 1.00 91.81 87 ILE A N 1
ATOM 674 C CA . ILE A 1 87 ? 4.923 -3.917 14.587 1.00 91.81 87 ILE A CA 1
ATOM 675 C C . ILE A 1 87 ? 5.437 -2.829 13.638 1.00 91.81 87 ILE A C 1
ATOM 677 O O . ILE A 1 87 ? 5.636 -3.067 12.449 1.00 91.81 87 ILE A O 1
ATOM 681 N N . GLY A 1 88 ? 5.659 -1.628 14.176 1.00 92.31 88 GLY A N 1
ATOM 682 C CA . GLY A 1 88 ? 6.175 -0.493 13.414 1.00 92.31 88 GLY A CA 1
ATOM 683 C C . GLY A 1 88 ? 5.160 0.180 12.485 1.00 92.31 88 GLY A C 1
ATOM 684 O O . GLY A 1 88 ? 5.556 1.085 11.754 1.00 92.31 88 GLY A O 1
ATOM 685 N N . PHE A 1 89 ? 3.873 -0.194 12.513 1.00 94.44 89 PHE A N 1
ATOM 686 C CA . PHE A 1 89 ? 2.835 0.422 11.672 1.00 94.44 89 PHE A CA 1
ATOM 687 C C . PHE A 1 89 ? 2.840 1.951 11.759 1.00 94.44 89 PHE A C 1
ATOM 689 O O . PHE A 1 89 ? 2.904 2.630 10.737 1.00 94.44 89 PHE A O 1
ATOM 696 N N . ASP A 1 90 ? 2.866 2.483 12.983 1.00 93.00 90 ASP A N 1
ATOM 697 C CA . ASP A 1 90 ? 2.830 3.923 13.259 1.00 93.00 90 ASP A CA 1
ATOM 698 C C . ASP A 1 90 ? 4.086 4.675 12.778 1.00 93.00 90 ASP A C 1
ATOM 700 O O . ASP A 1 90 ? 4.091 5.901 12.739 1.00 93.00 90 ASP A O 1
ATOM 704 N N . ILE A 1 91 ? 5.140 3.959 12.368 1.00 93.81 91 ILE A N 1
ATOM 705 C CA . ILE A 1 91 ? 6.363 4.527 11.783 1.00 93.81 91 ILE A CA 1
ATOM 706 C C . ILE A 1 91 ? 6.373 4.347 10.259 1.00 93.81 91 ILE A C 1
ATOM 708 O O . ILE A 1 91 ? 6.669 5.280 9.504 1.00 93.81 91 ILE A O 1
ATOM 712 N N . VAL A 1 92 ? 6.058 3.136 9.794 1.00 95.38 92 VAL A N 1
ATOM 713 C CA . VAL A 1 92 ? 6.188 2.747 8.386 1.00 95.38 92 VAL A CA 1
ATOM 714 C C . VAL A 1 92 ? 5.039 3.300 7.550 1.00 95.38 92 VAL A C 1
ATOM 716 O O . VAL A 1 92 ? 5.284 3.838 6.471 1.00 95.38 92 VAL A O 1
ATOM 719 N N . PHE A 1 93 ? 3.798 3.214 8.036 1.00 95.31 93 PHE A N 1
ATOM 720 C CA . PHE A 1 93 ? 2.627 3.621 7.261 1.00 95.31 93 PHE A CA 1
ATOM 721 C C . PHE A 1 93 ? 2.646 5.117 6.894 1.00 95.31 93 PHE A C 1
ATOM 723 O O . PHE A 1 93 ? 2.509 5.412 5.707 1.00 95.31 93 PHE A O 1
ATOM 730 N N . PRO A 1 94 ? 2.932 6.069 7.811 1.00 93.94 94 PRO A N 1
ATOM 731 C CA . PRO A 1 94 ? 3.067 7.482 7.437 1.00 93.94 94 PRO A CA 1
ATOM 732 C C . PRO A 1 94 ? 4.147 7.726 6.377 1.00 93.94 94 PRO A C 1
ATOM 734 O O . PRO A 1 94 ? 3.940 8.483 5.434 1.00 93.94 94 PRO A O 1
ATOM 737 N N . SER A 1 95 ? 5.273 7.020 6.481 1.00 93.69 95 SER A N 1
ATOM 738 C CA . SER A 1 95 ? 6.386 7.143 5.535 1.00 93.69 95 SER A CA 1
ATOM 739 C C . SER A 1 95 ? 6.030 6.599 4.139 1.00 93.69 95 SER A C 1
ATOM 741 O O . SER A 1 95 ? 6.473 7.135 3.120 1.00 93.69 95 SER A O 1
ATOM 743 N N . LEU A 1 96 ? 5.192 5.557 4.063 1.00 95.44 96 LEU A N 1
ATOM 744 C CA . LEU A 1 96 ? 4.643 5.058 2.797 1.00 95.44 96 LEU A CA 1
ATOM 745 C C . LEU A 1 96 ? 3.671 6.055 2.165 1.00 95.44 96 LEU A C 1
ATOM 747 O O . LEU A 1 96 ? 3.724 6.253 0.954 1.00 95.44 96 LEU A O 1
ATOM 751 N N . VAL A 1 97 ? 2.817 6.698 2.966 1.00 94.31 97 VAL A N 1
ATOM 752 C CA . VAL A 1 97 ? 1.892 7.733 2.479 1.00 94.31 97 VAL A CA 1
ATOM 753 C C . VAL A 1 97 ? 2.661 8.900 1.858 1.00 94.31 97 VAL A C 1
ATOM 755 O O . VAL A 1 97 ? 2.362 9.288 0.731 1.00 94.31 97 VAL A O 1
ATOM 758 N N . GLU A 1 98 ? 3.689 9.411 2.538 1.00 94.00 98 GLU A N 1
ATOM 759 C CA . GLU A 1 98 ? 4.562 10.469 2.003 1.00 94.00 98 GLU A CA 1
ATOM 760 C C . GLU A 1 98 ? 5.251 10.028 0.697 1.00 94.00 98 GLU A C 1
ATOM 762 O O . GLU A 1 98 ? 5.325 10.784 -0.274 1.00 94.00 98 GLU A O 1
ATOM 767 N N . SER A 1 99 ? 5.705 8.771 0.636 1.00 95.69 99 SER A N 1
ATOM 768 C CA . SER A 1 99 ? 6.322 8.208 -0.571 1.00 95.69 99 SER A CA 1
ATOM 769 C C . SER A 1 99 ? 5.336 8.141 -1.743 1.00 95.69 99 SER A C 1
ATOM 771 O O . SER A 1 99 ? 5.680 8.527 -2.859 1.00 95.69 99 SER A O 1
ATOM 773 N N . LEU A 1 100 ? 4.095 7.710 -1.504 1.00 95.94 100 LEU A N 1
ATOM 774 C CA . LEU A 1 100 ? 3.030 7.693 -2.513 1.00 95.94 100 LEU A CA 1
ATOM 775 C C . LEU A 1 100 ? 2.710 9.107 -3.018 1.00 95.94 100 LEU A C 1
ATOM 777 O O . LEU A 1 100 ? 2.635 9.316 -4.232 1.00 95.94 100 LEU A O 1
ATOM 781 N N . GLN A 1 101 ? 2.619 10.087 -2.114 1.00 94.31 101 GLN A N 1
ATOM 782 C CA . GLN A 1 101 ? 2.400 11.494 -2.465 1.00 94.31 101 GLN A CA 1
ATOM 783 C C . GLN A 1 101 ? 3.519 12.036 -3.359 1.00 94.31 101 GLN A C 1
ATOM 785 O O . GLN A 1 101 ? 3.238 12.690 -4.364 1.00 94.31 101 GLN A O 1
ATOM 790 N N . SER A 1 102 ? 4.780 11.698 -3.064 1.00 95.00 102 SER A N 1
ATOM 791 C CA . SER A 1 102 ? 5.926 12.092 -3.897 1.00 95.00 102 SER A CA 1
ATOM 792 C C . SER A 1 102 ? 5.867 11.535 -5.330 1.00 95.00 102 SER A C 1
ATOM 794 O O . SER A 1 102 ? 6.428 12.134 -6.246 1.00 95.00 102 SER A O 1
ATOM 796 N N . LEU A 1 103 ? 5.137 10.433 -5.546 1.00 94.69 103 LEU A N 1
ATOM 797 C CA . LEU A 1 103 ? 4.882 9.829 -6.861 1.00 94.69 103 LEU A CA 1
ATOM 798 C C . LEU A 1 103 ? 3.542 10.269 -7.483 1.00 94.69 103 LEU A C 1
ATOM 800 O O . LEU A 1 103 ? 3.077 9.671 -8.460 1.00 94.69 103 LEU A O 1
ATOM 804 N N . GLY A 1 104 ? 2.909 11.303 -6.922 1.00 94.62 104 GLY A N 1
ATOM 805 C CA . GLY A 1 104 ? 1.651 11.872 -7.402 1.00 94.62 104 GLY A CA 1
ATOM 806 C C . GLY A 1 104 ? 0.400 11.082 -7.013 1.00 94.62 104 GLY A C 1
ATOM 807 O O . GLY A 1 104 ? -0.664 11.326 -7.579 1.00 94.62 104 GLY A O 1
ATOM 808 N N . ILE A 1 105 ? 0.502 10.139 -6.072 1.00 94.75 105 ILE A N 1
ATOM 809 C CA . ILE A 1 105 ? -0.645 9.410 -5.520 1.00 94.75 105 ILE A CA 1
ATOM 810 C C . ILE A 1 105 ? -1.063 10.079 -4.211 1.00 94.75 105 ILE A C 1
ATOM 812 O O . ILE A 1 105 ? -0.404 9.936 -3.184 1.00 94.75 105 ILE A O 1
ATOM 816 N N . ASN A 1 106 ? -2.192 10.782 -4.242 1.00 90.50 106 ASN A N 1
ATOM 817 C CA . ASN A 1 106 ? -2.773 11.403 -3.058 1.00 90.50 106 ASN A CA 1
ATOM 818 C C . ASN A 1 106 ? -3.898 10.523 -2.521 1.00 90.50 106 ASN A C 1
ATOM 820 O O . ASN A 1 106 ? -4.963 10.440 -3.126 1.00 90.50 106 ASN A O 1
ATOM 824 N N . LEU A 1 107 ? -3.658 9.878 -1.382 1.00 87.69 107 LEU A N 1
ATOM 825 C CA . LEU A 1 107 ? -4.713 9.178 -0.655 1.00 87.69 107 LEU A CA 1
ATOM 826 C C . LEU A 1 107 ? -5.678 10.205 -0.052 1.00 87.69 107 LEU A C 1
ATOM 828 O O . LEU A 1 107 ? -5.244 11.281 0.365 1.00 87.69 107 LEU A O 1
ATOM 832 N N . SER A 1 108 ? -6.968 9.870 0.026 1.00 83.19 108 SER A N 1
ATOM 833 C CA . SER A 1 108 ? -8.032 10.725 0.580 1.00 83.19 108 SER A CA 1
ATOM 834 C C . SER A 1 108 ? -7.962 10.851 2.112 1.00 83.19 108 SER A C 1
ATOM 836 O O . SER A 1 108 ? -8.926 10.598 2.829 1.00 83.19 108 SER A O 1
ATOM 838 N N . LEU A 1 109 ? -6.793 11.216 2.628 1.00 78.56 109 LEU A N 1
ATOM 839 C CA . LEU A 1 109 ? -6.544 11.461 4.036 1.00 78.56 109 LEU A CA 1
ATOM 840 C C . LEU A 1 109 ? -6.947 12.890 4.385 1.00 78.56 109 LEU A C 1
ATOM 842 O O . LEU A 1 109 ? -6.526 13.842 3.729 1.00 78.56 109 LEU A O 1
ATOM 846 N N . GLY A 1 110 ? -7.747 13.049 5.440 1.00 74.88 110 GLY A N 1
ATOM 847 C CA . GLY A 1 110 ? -7.970 14.368 6.025 1.00 74.88 110 GLY A CA 1
ATOM 848 C C . GLY A 1 110 ? -6.637 14.966 6.483 1.00 74.88 110 GLY A C 1
ATOM 849 O O . GLY A 1 110 ? -5.793 14.247 7.019 1.00 74.88 110 GLY A O 1
ATOM 850 N N . ALA A 1 111 ? -6.443 16.276 6.295 1.00 73.06 111 ALA A N 1
ATOM 851 C CA . ALA A 1 111 ? -5.201 16.959 6.681 1.00 73.06 111 ALA A CA 1
ATOM 852 C C . ALA A 1 111 ? -4.839 16.710 8.159 1.00 73.06 111 ALA A C 1
ATOM 854 O O . ALA A 1 111 ? -3.709 16.353 8.478 1.00 73.06 111 ALA A O 1
ATOM 855 N N . THR A 1 112 ? -5.839 16.767 9.040 1.00 78.69 112 THR A N 1
ATOM 856 C CA . THR A 1 112 ? -5.703 16.467 10.473 1.00 78.69 112 THR A CA 1
ATOM 857 C C . THR A 1 112 ? -5.262 15.027 10.745 1.00 78.69 112 THR A C 1
ATOM 859 O O . THR A 1 112 ? -4.508 14.768 11.680 1.00 78.69 112 THR A O 1
ATOM 862 N N . SER A 1 113 ? -5.704 14.077 9.924 1.00 83.31 113 SER A N 1
ATOM 863 C CA . SER A 1 113 ? -5.376 12.659 10.057 1.00 83.31 113 SER A CA 1
ATOM 864 C C . SER A 1 113 ? -3.927 12.366 9.647 1.00 83.31 113 SER A C 1
ATOM 866 O O . SER A 1 113 ? -3.250 11.571 10.301 1.00 83.31 113 SER A O 1
ATOM 868 N N . LEU A 1 114 ? -3.419 13.036 8.607 1.00 82.25 114 LEU A N 1
ATOM 869 C CA . LEU A 1 114 ? -2.013 12.934 8.206 1.00 82.25 114 LEU A CA 1
ATOM 870 C C . LEU A 1 114 ? -1.080 13.558 9.256 1.00 82.25 114 LEU A C 1
ATOM 872 O O . LEU A 1 114 ? -0.087 12.939 9.636 1.00 82.25 114 LEU A O 1
ATOM 876 N N . GLU A 1 115 ? -1.423 14.738 9.775 1.00 87.00 115 GLU A N 1
ATOM 877 C CA . GLU A 1 115 ? -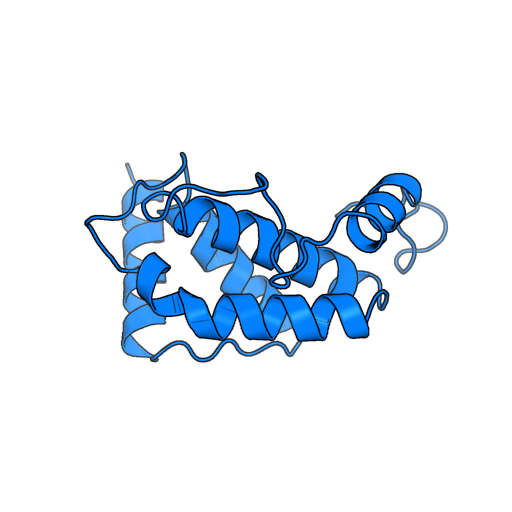0.661 15.403 10.840 1.00 87.00 115 GLU A CA 1
ATOM 878 C C . GLU A 1 115 ? -0.577 14.544 12.108 1.00 87.00 115 GLU A C 1
ATOM 880 O O . GLU A 1 115 ? 0.506 14.372 12.671 1.00 87.00 115 GLU A O 1
ATOM 885 N N . ALA A 1 116 ? -1.693 13.935 12.524 1.00 88.44 116 ALA A N 1
ATOM 886 C CA . ALA A 1 116 ? -1.723 13.032 13.674 1.00 88.44 116 ALA A CA 1
ATOM 887 C C . ALA A 1 116 ? -0.814 11.805 13.477 1.00 88.44 116 ALA A C 1
ATOM 889 O O . ALA A 1 116 ? -0.099 11.402 14.397 1.00 88.44 116 ALA A O 1
ATOM 890 N N . MET A 1 117 ? -0.798 11.234 12.268 1.00 89.50 117 MET A N 1
ATOM 891 C CA . MET A 1 117 ? 0.096 10.131 11.902 1.00 89.50 117 MET A CA 1
ATOM 892 C C . MET A 1 117 ? 1.572 10.525 11.976 1.00 89.50 117 MET A C 1
ATOM 894 O O . MET A 1 117 ? 2.379 9.785 12.540 1.00 89.50 117 MET A O 1
ATOM 898 N N . ILE A 1 118 ? 1.927 11.692 11.435 1.00 89.88 118 ILE A N 1
ATOM 899 C CA . ILE A 1 118 ? 3.302 12.205 11.463 1.00 89.88 118 ILE A CA 1
ATOM 900 C C . ILE A 1 118 ? 3.744 12.463 12.906 1.00 89.88 118 ILE A C 1
ATOM 902 O O . ILE A 1 118 ? 4.828 12.031 13.300 1.00 89.88 118 ILE A O 1
ATOM 906 N N . TYR A 1 119 ? 2.889 13.091 13.716 1.00 91.50 119 TYR A N 1
ATOM 907 C CA . TYR A 1 119 ? 3.168 13.339 15.129 1.00 91.50 119 TYR A CA 1
ATOM 908 C C . TYR A 1 119 ? 3.411 12.035 15.902 1.00 91.50 119 TYR A C 1
ATOM 910 O O . TYR A 1 119 ? 4.383 11.919 16.651 1.00 91.50 119 TYR A O 1
ATOM 918 N N . LYS A 1 120 ? 2.568 11.017 15.684 1.00 90.25 1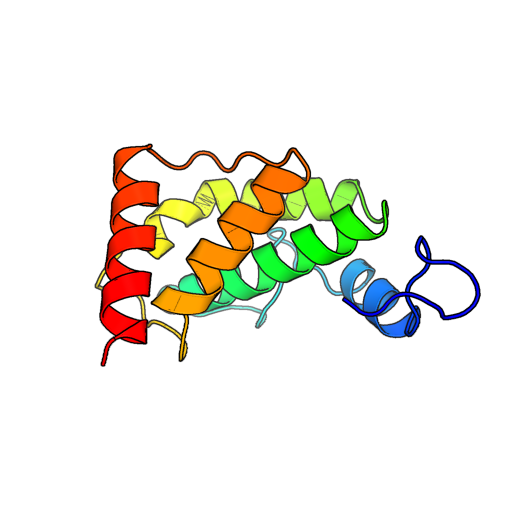20 LYS A N 1
ATOM 919 C CA . LYS A 1 120 ? 2.722 9.708 16.329 1.00 90.25 120 LYS A CA 1
ATOM 920 C C . LYS A 1 120 ? 4.029 9.019 15.927 1.00 90.25 120 LYS A C 1
ATOM 922 O O . LYS A 1 120 ? 4.733 8.511 16.799 1.00 90.25 120 LYS A O 1
ATOM 927 N N . ARG A 1 121 ? 4.405 9.071 14.643 1.00 93.62 121 ARG A N 1
ATOM 928 C CA . ARG A 1 121 ? 5.703 8.572 14.158 1.00 93.62 121 ARG A CA 1
ATOM 929 C C . ARG A 1 121 ? 6.871 9.222 14.897 1.00 93.62 121 ARG A C 1
ATOM 931 O O . ARG A 1 121 ? 7.791 8.524 15.314 1.00 93.62 121 ARG A O 1
ATOM 938 N N . GLU A 1 122 ? 6.855 10.544 15.057 1.00 94.00 122 GLU A N 1
ATOM 939 C CA . GLU A 1 122 ? 7.930 11.257 15.757 1.00 94.00 122 GLU A CA 1
ATOM 940 C C . GLU A 1 122 ? 8.049 10.850 17.226 1.00 94.00 122 GLU A C 1
ATOM 942 O O . GLU A 1 122 ? 9.162 10.747 17.742 1.00 94.00 122 GLU A O 1
ATOM 947 N N . MET A 1 123 ? 6.920 10.607 17.891 1.00 92.19 123 MET A N 1
ATOM 948 C CA . MET A 1 123 ? 6.906 10.139 19.273 1.00 92.19 123 MET A CA 1
ATOM 949 C C . MET A 1 123 ? 7.527 8.747 19.418 1.00 92.19 123 MET A C 1
ATOM 951 O O . MET A 1 123 ? 8.328 8.541 20.328 1.00 92.19 123 MET A O 1
ATOM 955 N N . GLU A 1 124 ? 7.210 7.819 18.513 1.00 90.56 124 GLU A N 1
ATOM 956 C CA . GLU A 1 124 ? 7.778 6.463 18.526 1.00 90.56 124 GLU A CA 1
ATOM 957 C C . GLU A 1 124 ? 9.283 6.453 18.206 1.00 90.56 124 GLU A C 1
ATOM 959 O O . GLU A 1 124 ? 10.028 5.686 18.805 1.00 90.56 124 GLU A O 1
ATOM 964 N N . ILE A 1 125 ? 9.764 7.326 17.311 1.00 91.56 125 ILE A N 1
ATOM 965 C CA . ILE A 1 125 ? 11.196 7.407 16.953 1.00 91.56 125 ILE A CA 1
ATOM 966 C C . ILE A 1 125 ? 12.058 7.955 18.101 1.00 91.56 125 ILE A C 1
ATOM 968 O O . ILE A 1 125 ? 13.233 7.611 18.208 1.00 91.56 125 ILE A O 1
ATOM 972 N N . ARG A 1 126 ? 11.509 8.839 18.942 1.00 92.44 126 ARG A N 1
ATOM 973 C CA . ARG A 1 126 ? 12.246 9.463 20.059 1.00 92.44 126 ARG A CA 1
ATOM 974 C C . ARG A 1 126 ? 12.325 8.586 21.314 1.00 92.44 126 ARG A C 1
ATOM 976 O O . ARG A 1 126 ? 12.958 9.007 22.282 1.00 92.44 126 ARG A O 1
ATOM 983 N N . ARG A 1 127 ? 11.637 7.447 21.322 1.00 78.12 127 ARG A N 1
ATOM 984 C CA . ARG A 1 127 ? 11.516 6.541 22.465 1.00 78.12 127 ARG A CA 1
ATOM 985 C C . ARG A 1 127 ? 12.719 5.611 22.590 1.00 78.12 127 ARG A C 1
ATOM 987 O O . ARG A 1 127 ? 13.093 5.342 23.752 1.00 78.12 127 ARG A O 1
#

Secondary structure (DSSP, 8-state):
--B-SS-TTSBS-HHHHHHHHH---TTS--SSTT--TT-HHHHHHHHHHHHHHHHHHT--HHHHHHHHHHHHHHGGGGT-TTSPPPTTHHHHHHHHHHHHHHTT------HHHHHHHHHHHHHHHT-

Solvent-accessible surface area (backbone atoms only — not comparable to full-atom values): 7276 Å² total; per-residue (Å²): 137,58,54,24,95,89,39,77,76,38,60,58,57,54,69,63,55,51,47,56,70,75,58,54,45,94,78,22,39,29,72,67,83,89,62,55,89,48,40,48,37,47,33,47,47,43,20,51,52,49,36,45,53,31,58,75,59,73,44,56,66,68,58,35,57,36,22,49,53,34,41,66,76,48,52,69,44,73,74,39,83,85,35,48,71,53,91,61,40,63,52,50,46,50,54,49,51,55,51,31,41,77,74,72,44,78,74,92,63,54,70,70,58,51,52,52,38,51,53,49,23,54,56,64,74,74,106

Organism: NCBI:txid362788